Protein AF-A0A0K8UTU0-F1 (afdb_monomer)

Sequence (119 aa):
LLGDAYFIHPTYRLLKYNVNSSRSDLRGILRFDYRGPYSYSPYYTNSSKDFGTAHVDDSLFLFNGPVGLSNGYAKQSPEAALVKRYVRLYQSFAENGYSDEFAGIEECNDLNFPNCEYL

Foldseek 3Di:
DVCCVPPVVVVLVVLVVCQVDPDDLPAAAADDFDDDPFACVCVVPVDPDDPGHDPPNVVVLADVDPPPGDPDDDCPDPSVVSSVVVNQQVVCCVVPVGHCVCPPQDRRYPVCPPVGDHD

Secondary structure (DSSP, 8-state):
-HHIIIIIHHHHHHHHHHHTSS--------------S--SHHHHHS-----SS-TTGGGGGTSPPPTTT-----TTSHHHHHHHHHHHHHHHHHHHS--GGGTTPPPP-TTTTTS----

Organism: Bactrocera latifrons (NCBI:txid174628)

Mean predicted aligned error: 4.42 Å

pLDDT: mean 89.68, std 6.29, range [56.5, 96.5]

Solvent-accessible surface area (backbone atoms only — not comparable to full-atom values): 7466 Å² total; per-residue (Å²): 105,69,64,39,70,74,48,51,52,55,51,53,50,50,50,55,52,45,51,76,41,95,67,83,79,85,82,80,53,74,60,86,76,72,71,62,100,51,60,51,53,40,78,76,64,77,40,90,72,87,79,67,61,43,83,70,36,67,50,54,45,72,41,88,45,59,88,92,59,40,88,79,63,57,86,87,37,73,61,35,52,47,26,56,52,52,44,46,36,54,52,35,26,72,76,68,75,47,35,78,80,55,62,89,56,60,80,65,34,84,88,43,56,91,74,46,59,65,76

Radius of gyration: 16.41 Å; Cα contacts (8 Å, |Δi|>4): 105; chains: 1; bounding box: 37×33×42 Å

InterPro domains:
  IPR029058 Alpha/Beta hydrolase fold [G3DSA:3.40.50.1820] (1-115)
  IPR029058 Alpha/Beta hydrolase fold [SSF53474] (2-97)

Structure (mmCIF, N/CA/C/O backbone):
data_AF-A0A0K8UTU0-F1
#
_entry.id   AF-A0A0K8UTU0-F1
#
loop_
_atom_site.group_PDB
_atom_site.id
_atom_site.type_symbol
_atom_site.label_atom_id
_atom_site.label_alt_id
_atom_site.label_comp_id
_atom_site.label_asym_id
_atom_site.label_entity_id
_atom_site.label_seq_id
_atom_site.pdbx_PDB_ins_code
_atom_site.Cartn_x
_atom_site.Cartn_y
_atom_site.Cartn_z
_atom_site.occupancy
_atom_site.B_iso_or_equiv
_atom_site.auth_seq_id
_atom_site.auth_comp_id
_atom_site.auth_asym_id
_atom_site.auth_atom_id
_atom_site.pdbx_PDB_model_num
ATOM 1 N N . LEU A 1 1 ? 4.209 16.355 6.985 1.00 89.25 1 LEU A N 1
ATOM 2 C CA . LEU A 1 1 ? 5.574 16.553 7.534 1.00 89.25 1 LEU A CA 1
ATOM 3 C C . LEU A 1 1 ? 6.280 15.237 7.867 1.00 89.25 1 LEU A C 1
ATOM 5 O O . LEU A 1 1 ? 7.191 14.892 7.136 1.00 89.25 1 LEU A O 1
ATOM 9 N N . LEU A 1 2 ? 5.907 14.494 8.926 1.00 92.75 2 LEU A N 1
ATOM 10 C CA . LEU A 1 2 ? 6.622 13.249 9.284 1.00 92.75 2 LEU A CA 1
ATOM 11 C C . LEU A 1 2 ? 6.485 12.164 8.202 1.00 92.75 2 LEU A C 1
ATOM 13 O O . LEU A 1 2 ? 7.488 11.593 7.789 1.00 92.75 2 LEU A O 1
ATOM 17 N N . GLY A 1 3 ? 5.269 11.943 7.687 1.00 92.06 3 GLY A N 1
ATOM 18 C CA . GLY A 1 3 ? 5.040 11.031 6.558 1.00 92.06 3 GLY A CA 1
ATOM 19 C C . GLY A 1 3 ? 5.878 11.393 5.325 1.00 92.06 3 GLY A C 1
ATOM 20 O O . GLY A 1 3 ? 6.502 10.528 4.713 1.00 92.06 3 GLY A O 1
ATOM 21 N N . ASP A 1 4 ? 5.976 12.692 5.027 1.00 94.62 4 ASP A N 1
ATOM 22 C CA . ASP A 1 4 ? 6.786 13.187 3.914 1.00 94.62 4 ASP A CA 1
ATOM 23 C C . ASP A 1 4 ? 8.274 12.922 4.129 1.00 94.62 4 ASP A C 1
ATOM 25 O O . ASP A 1 4 ? 8.941 12.390 3.246 1.00 94.62 4 ASP A O 1
ATOM 29 N N . ALA A 1 5 ? 8.789 13.272 5.308 1.00 96.50 5 ALA A N 1
ATOM 30 C CA . ALA A 1 5 ? 10.208 13.182 5.621 1.00 96.50 5 ALA A CA 1
ATOM 31 C C . ALA A 1 5 ? 10.716 11.733 5.642 1.00 96.50 5 ALA A C 1
ATOM 33 O O . ALA A 1 5 ? 11.812 11.468 5.146 1.00 96.50 5 ALA A O 1
ATOM 34 N N . TYR A 1 6 ? 9.928 10.808 6.197 1.00 94.69 6 TYR A N 1
ATOM 35 C CA . TYR A 1 6 ? 10.365 9.429 6.423 1.00 94.69 6 TYR A CA 1
ATOM 36 C C . TYR A 1 6 ? 9.958 8.445 5.323 1.00 94.69 6 TYR A C 1
ATOM 38 O O . TYR A 1 6 ? 10.640 7.437 5.163 1.00 94.69 6 TYR A O 1
ATOM 46 N N . PHE A 1 7 ? 8.904 8.725 4.547 1.00 93.19 7 PHE A N 1
ATOM 47 C CA . PHE A 1 7 ? 8.373 7.760 3.576 1.00 93.19 7 PHE A CA 1
ATOM 48 C C . PHE A 1 7 ? 8.206 8.353 2.174 1.00 93.19 7 PHE A C 1
ATOM 50 O O . PHE A 1 7 ? 8.805 7.851 1.226 1.00 93.19 7 PHE A O 1
ATOM 57 N N . ILE A 1 8 ? 7.454 9.448 2.017 1.00 92.31 8 ILE A N 1
ATOM 58 C CA . ILE A 1 8 ? 7.070 9.932 0.675 1.00 92.31 8 ILE A CA 1
ATOM 59 C C . ILE A 1 8 ? 8.263 10.549 -0.065 1.00 92.31 8 ILE A C 1
ATOM 61 O O . ILE A 1 8 ? 8.524 10.202 -1.216 1.00 92.31 8 ILE A O 1
ATOM 65 N N . HIS A 1 9 ? 9.028 11.437 0.576 1.00 94.25 9 HIS A N 1
ATOM 66 C CA . HIS A 1 9 ? 10.172 12.083 -0.069 1.00 94.25 9 HIS A CA 1
ATOM 67 C C . HIS A 1 9 ? 11.308 11.097 -0.410 1.00 94.25 9 HIS A C 1
ATOM 69 O O . HIS A 1 9 ? 11.845 11.179 -1.519 1.00 94.25 9 HIS A O 1
ATOM 75 N N . PRO A 1 10 ? 11.683 10.138 0.463 1.00 94.88 10 PRO A N 1
ATOM 76 C CA . PRO A 1 10 ? 12.596 9.061 0.081 1.00 94.88 10 PRO A CA 1
ATOM 77 C C . PRO A 1 10 ? 12.113 8.247 -1.128 1.00 94.88 10 PRO A C 1
ATOM 79 O O . PRO A 1 10 ? 12.906 8.032 -2.044 1.00 94.88 10 PRO A O 1
ATOM 82 N N . THR A 1 11 ? 10.830 7.874 -1.189 1.00 92.12 11 THR A N 1
ATOM 83 C CA . THR A 1 11 ? 10.248 7.149 -2.336 1.00 92.12 11 THR A CA 1
ATOM 84 C C . THR A 1 11 ? 10.284 7.978 -3.620 1.00 92.12 11 THR A C 1
ATOM 86 O O . THR A 1 11 ? 10.688 7.478 -4.667 1.00 92.12 11 THR A O 1
ATOM 89 N N . TYR A 1 12 ? 9.969 9.275 -3.545 1.00 91.94 12 TYR A N 1
ATOM 90 C CA . TYR A 1 12 ? 10.131 10.198 -4.673 1.00 91.94 12 TYR A CA 1
ATOM 91 C C . TYR A 1 12 ? 11.580 10.233 -5.180 1.00 91.94 12 TYR A C 1
ATOM 93 O O . TYR A 1 12 ? 11.827 10.187 -6.386 1.00 91.94 12 TYR A O 1
ATOM 101 N N . ARG A 1 13 ? 12.563 10.299 -4.268 1.00 93.38 13 ARG A N 1
ATOM 102 C CA . ARG A 1 13 ? 13.981 10.271 -4.651 1.00 93.38 13 ARG A CA 1
ATOM 103 C C . ARG A 1 13 ? 14.359 8.940 -5.293 1.00 93.38 13 ARG A C 1
ATOM 105 O O . ARG A 1 13 ? 15.050 8.968 -6.305 1.00 93.38 13 ARG A O 1
ATOM 112 N N . LEU A 1 14 ? 13.889 7.811 -4.757 1.00 91.25 14 LEU A N 1
ATOM 113 C CA . LEU A 1 14 ? 14.096 6.484 -5.345 1.00 91.25 14 LEU A CA 1
ATOM 114 C C . LEU A 1 14 ? 13.587 6.432 -6.790 1.00 91.25 14 LEU A C 1
ATOM 116 O O . LEU A 1 14 ? 14.344 6.048 -7.678 1.00 91.25 14 LEU A O 1
ATOM 120 N N . LEU A 1 15 ? 12.352 6.880 -7.031 1.00 89.88 15 LEU A N 1
ATOM 121 C CA . LEU A 1 15 ? 11.777 6.954 -8.375 1.00 89.88 15 LEU A CA 1
ATOM 122 C C . LEU A 1 15 ? 12.616 7.830 -9.301 1.00 89.88 15 LEU A C 1
ATOM 124 O O . LEU A 1 15 ? 12.988 7.395 -10.386 1.00 89.88 15 LEU A O 1
ATOM 128 N N . LYS A 1 16 ? 12.996 9.030 -8.844 1.00 91.19 16 LYS A N 1
A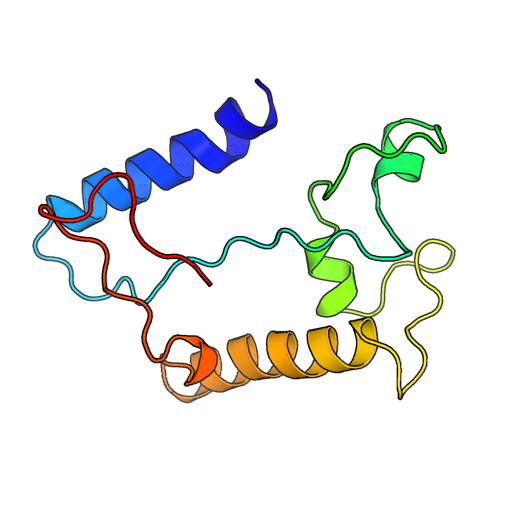TOM 129 C CA . LYS A 1 16 ? 13.856 9.932 -9.616 1.00 91.19 16 LYS A CA 1
ATOM 130 C C . LYS A 1 16 ? 15.185 9.271 -9.988 1.00 91.19 16 LYS A C 1
ATOM 132 O O . LYS A 1 16 ? 15.651 9.438 -11.111 1.00 91.19 16 LYS A O 1
ATOM 137 N N . TYR A 1 17 ? 15.816 8.547 -9.065 1.00 91.38 17 TYR A N 1
ATOM 138 C CA . TYR A 1 17 ? 17.058 7.832 -9.355 1.00 91.38 17 TYR A CA 1
ATOM 139 C C . TYR A 1 17 ? 16.844 6.685 -10.339 1.00 91.38 17 TYR A C 1
ATOM 141 O O . TYR A 1 17 ? 17.678 6.513 -11.220 1.00 91.38 17 TYR A O 1
ATOM 149 N N . ASN A 1 18 ? 15.744 5.938 -10.217 1.00 89.56 18 ASN A N 1
ATOM 150 C CA . ASN A 1 18 ? 15.439 4.838 -11.126 1.00 89.56 18 ASN A CA 1
ATOM 151 C C . ASN A 1 18 ? 15.219 5.338 -12.559 1.00 89.56 18 ASN A C 1
ATOM 153 O O . ASN A 1 18 ? 15.864 4.832 -13.471 1.00 89.56 18 ASN A O 1
ATOM 157 N N . VAL A 1 19 ? 14.394 6.378 -12.728 1.00 88.94 19 VAL A N 1
ATOM 158 C CA . VAL A 1 19 ? 14.103 7.013 -14.025 1.00 88.94 19 VAL A CA 1
ATOM 159 C C . VAL A 1 19 ? 15.380 7.524 -14.706 1.00 88.94 19 VAL A C 1
ATOM 161 O O . VAL A 1 19 ? 15.574 7.314 -15.895 1.00 88.94 19 VAL A O 1
ATOM 164 N N . ASN A 1 20 ? 16.301 8.123 -13.943 1.00 90.19 20 ASN A N 1
ATOM 165 C CA . ASN A 1 20 ? 17.577 8.626 -14.469 1.00 90.19 20 ASN A CA 1
ATOM 166 C C . ASN A 1 20 ? 18.666 7.546 -14.622 1.00 90.19 20 ASN A C 1
ATOM 168 O O . ASN A 1 20 ? 19.825 7.872 -14.890 1.00 90.19 20 ASN A O 1
ATOM 172 N N . SER A 1 21 ? 18.342 6.274 -14.391 1.00 89.69 21 SER A N 1
ATOM 173 C CA . SER A 1 21 ? 19.296 5.169 -14.476 1.00 89.69 21 SER A CA 1
ATOM 174 C C . SER A 1 21 ? 19.022 4.285 -15.689 1.00 89.69 21 SER A C 1
ATOM 176 O O . SER A 1 21 ? 17.940 4.294 -16.257 1.00 89.69 21 SER A O 1
ATOM 178 N N . SER A 1 22 ? 19.995 3.453 -16.056 1.00 87.81 22 SER A N 1
ATOM 179 C CA . SER A 1 22 ? 19.802 2.383 -17.041 1.00 87.81 22 SER A CA 1
ATOM 180 C C . SER A 1 22 ? 19.193 1.107 -16.438 1.00 87.81 22 SER A C 1
ATOM 182 O O . SER A 1 22 ? 19.223 0.055 -17.079 1.00 87.81 22 SER A O 1
ATOM 184 N N . ARG A 1 23 ? 18.696 1.156 -15.192 1.00 84.75 23 ARG A N 1
ATOM 185 C CA . ARG A 1 23 ? 18.100 -0.003 -14.521 1.00 84.75 23 ARG A CA 1
ATOM 186 C C . ARG A 1 23 ? 16.677 -0.241 -15.011 1.00 84.75 23 ARG A C 1
ATOM 188 O O . ARG A 1 23 ? 15.908 0.691 -15.200 1.00 84.75 23 ARG A O 1
ATOM 195 N N . SER A 1 24 ? 16.327 -1.515 -15.138 1.00 81.00 24 SER A N 1
ATOM 196 C CA . SER A 1 24 ? 15.004 -1.989 -15.566 1.00 81.00 24 SER A CA 1
ATOM 197 C C . SER A 1 24 ? 14.421 -3.030 -14.605 1.00 81.00 24 SER A C 1
ATOM 199 O O . SER A 1 24 ? 13.580 -3.846 -14.981 1.00 81.00 24 SER A O 1
ATOM 201 N N . ASP A 1 25 ? 14.917 -3.059 -13.366 1.00 84.06 25 ASP A N 1
ATOM 202 C CA . ASP A 1 25 ? 14.557 -4.063 -12.367 1.00 84.06 25 ASP A CA 1
ATOM 203 C C . ASP A 1 25 ? 13.534 -3.574 -11.333 1.00 84.06 25 ASP A C 1
ATOM 205 O O . ASP A 1 25 ? 12.945 -4.401 -10.637 1.00 84.06 25 ASP A O 1
ATOM 209 N N . LEU A 1 26 ? 13.265 -2.265 -11.251 1.00 83.75 26 LEU A N 1
ATOM 210 C CA . LEU A 1 26 ? 12.113 -1.751 -10.511 1.00 83.75 26 LEU A CA 1
ATOM 211 C C . LEU A 1 26 ? 10.828 -2.161 -11.240 1.00 83.75 26 LEU A C 1
ATOM 213 O O . LEU A 1 26 ? 10.595 -1.739 -12.366 1.00 83.75 26 LEU A O 1
ATOM 217 N N . ARG A 1 27 ? 9.996 -2.978 -10.589 1.00 78.81 27 ARG A N 1
ATOM 218 C CA . ARG A 1 27 ? 8.776 -3.543 -11.194 1.00 78.81 27 ARG A CA 1
ATOM 219 C C . ARG A 1 27 ? 7.483 -2.830 -10.816 1.00 78.81 27 ARG A C 1
ATOM 221 O O . ARG A 1 27 ? 6.472 -3.046 -11.467 1.00 78.81 27 ARG A O 1
ATOM 228 N N . GLY A 1 28 ? 7.499 -2.015 -9.767 1.00 78.00 28 GLY A N 1
ATOM 229 C CA . GLY A 1 28 ? 6.310 -1.302 -9.321 1.00 78.00 28 GLY A CA 1
ATOM 230 C C . GLY A 1 28 ? 6.468 -0.681 -7.94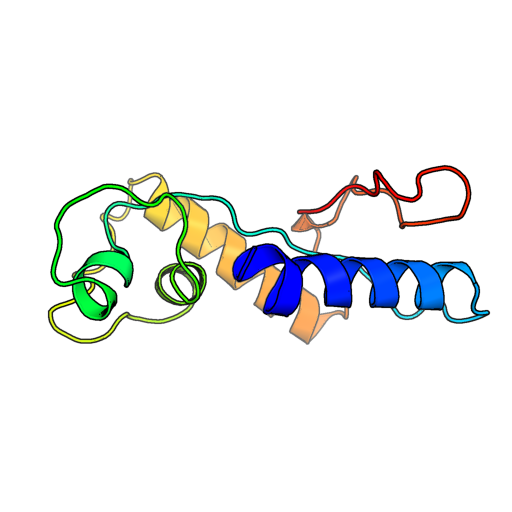2 1.00 78.00 28 GLY A C 1
ATOM 231 O O . GLY A 1 28 ? 7.414 -0.977 -7.207 1.00 78.00 28 GLY A O 1
ATOM 232 N N . ILE A 1 29 ? 5.516 0.186 -7.605 1.00 84.75 29 ILE A N 1
ATOM 233 C CA . ILE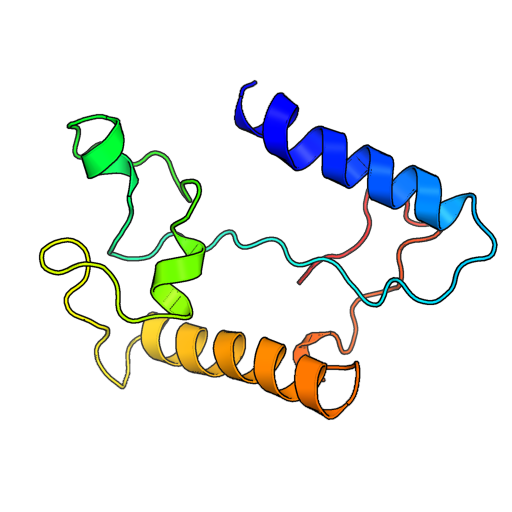 A 1 29 ? 5.349 0.776 -6.279 1.00 84.75 29 ILE A CA 1
ATOM 234 C C . ILE A 1 29 ? 3.910 0.554 -5.838 1.00 84.75 29 ILE A C 1
ATOM 236 O O . ILE A 1 29 ? 2.979 0.674 -6.632 1.00 84.75 29 ILE A O 1
ATOM 240 N N . LEU A 1 30 ? 3.753 0.246 -4.557 1.00 87.56 30 LEU A N 1
ATOM 241 C CA . LEU A 1 30 ? 2.465 0.099 -3.906 1.00 87.56 30 LEU A CA 1
ATOM 242 C C . LEU A 1 30 ? 2.254 1.258 -2.931 1.00 87.56 30 LEU A C 1
ATOM 244 O O . LEU A 1 30 ? 3.131 1.556 -2.115 1.00 87.56 30 LEU A O 1
ATOM 248 N N . ARG A 1 31 ? 1.088 1.898 -3.001 1.00 89.81 31 ARG A N 1
ATOM 249 C CA . ARG A 1 31 ? 0.612 2.865 -2.016 1.00 89.81 31 ARG A CA 1
ATOM 250 C C . ARG A 1 31 ? -0.583 2.266 -1.294 1.00 89.81 31 ARG A C 1
ATOM 252 O O . ARG A 1 31 ? -1.725 2.365 -1.731 1.00 89.81 31 ARG A O 1
ATOM 259 N N . PHE A 1 32 ? -0.324 1.728 -0.111 1.00 91.88 32 PHE A N 1
ATOM 260 C CA . PHE A 1 32 ? -1.400 1.285 0.756 1.00 91.88 32 PHE A CA 1
ATOM 261 C C . PHE A 1 32 ? -2.126 2.495 1.366 1.00 91.88 32 PHE A C 1
ATOM 263 O O . PHE A 1 32 ? -1.562 3.209 2.194 1.00 91.88 32 PHE A O 1
ATOM 270 N N . ASP A 1 33 ? -3.372 2.731 0.952 1.00 92.38 33 ASP A N 1
ATOM 271 C CA . ASP A 1 33 ? -4.208 3.835 1.446 1.00 92.38 33 ASP A CA 1
ATOM 272 C C . ASP A 1 33 ? -5.645 3.382 1.733 1.00 92.38 33 ASP A C 1
ATOM 274 O O . ASP A 1 33 ? -6.631 4.004 1.338 1.00 92.38 33 ASP A O 1
ATOM 278 N N . TYR A 1 34 ? -5.766 2.229 2.389 1.00 93.75 34 TYR A N 1
ATOM 279 C CA . TYR A 1 34 ? -7.050 1.703 2.821 1.00 93.75 34 TYR A CA 1
ATOM 280 C C . TYR A 1 34 ? -7.194 1.812 4.339 1.00 93.75 34 TYR A C 1
ATOM 282 O O . TYR A 1 34 ? -6.539 1.099 5.103 1.00 93.75 34 TYR A O 1
ATOM 290 N N . ARG A 1 35 ? -8.113 2.674 4.783 1.00 93.12 35 ARG A N 1
ATOM 291 C CA . ARG A 1 35 ? -8.474 2.788 6.196 1.00 93.12 35 ARG A CA 1
ATOM 292 C C . ARG A 1 35 ? -9.443 1.673 6.590 1.00 93.12 35 ARG A C 1
ATOM 294 O O . ARG A 1 35 ? -10.648 1.785 6.390 1.00 93.12 35 ARG A O 1
ATOM 301 N N . GLY A 1 36 ? -8.905 0.604 7.173 1.00 90.62 36 GLY A N 1
ATOM 302 C CA . GLY A 1 36 ? -9.697 -0.500 7.718 1.00 90.62 36 GLY A CA 1
ATOM 303 C C . GLY A 1 36 ? -10.298 -0.231 9.105 1.00 90.62 36 GLY A C 1
ATOM 304 O O . GLY A 1 36 ? -10.044 0.816 9.707 1.00 90.62 36 GLY A O 1
ATOM 305 N N . PRO A 1 37 ? -11.036 -1.211 9.663 1.00 92.50 37 PRO A N 1
ATOM 306 C CA . PRO A 1 37 ? -11.629 -1.129 11.002 1.00 92.50 37 PRO A CA 1
ATOM 307 C C . PRO A 1 37 ? -10.589 -1.186 12.133 1.00 92.50 37 PRO A C 1
ATOM 309 O O . PRO A 1 37 ? -10.868 -0.753 13.249 1.00 92.50 37 PRO A O 1
ATOM 312 N N . TYR A 1 38 ? -9.389 -1.697 11.849 1.00 93.56 38 TYR A N 1
ATOM 313 C CA . TYR A 1 38 ? -8.260 -1.759 12.778 1.00 93.56 38 TYR A CA 1
ATOM 314 C C . TYR A 1 38 ? -7.148 -0.817 12.315 1.00 93.56 38 TYR A C 1
ATOM 316 O O . TYR A 1 38 ? -6.972 -0.611 11.116 1.00 93.56 38 TYR A O 1
ATOM 324 N N . SER A 1 39 ? -6.424 -0.227 13.266 1.00 94.38 39 SER A N 1
ATOM 325 C CA . SER A 1 39 ? -5.253 0.618 13.009 1.00 94.38 39 SER A CA 1
ATOM 326 C C . SER A 1 39 ? -4.371 0.679 14.246 1.00 94.38 39 SER A C 1
ATOM 328 O O . SER A 1 39 ? -4.869 0.575 15.366 1.00 94.38 39 SER A O 1
ATOM 330 N N . TYR A 1 40 ? -3.077 0.897 14.045 1.00 94.12 40 TYR A N 1
ATOM 331 C CA . TYR A 1 40 ? -2.101 1.178 15.090 1.00 94.12 40 TYR A CA 1
ATOM 332 C C . TYR A 1 40 ? -2.208 2.599 15.654 1.00 94.12 40 TYR A C 1
ATOM 334 O O . TYR A 1 40 ? -1.653 2.870 16.721 1.00 94.12 40 TYR A O 1
ATOM 342 N N . SER A 1 41 ? -2.932 3.512 14.996 1.00 94.00 41 SER A N 1
ATOM 343 C CA . SER A 1 41 ? -3.061 4.896 15.472 1.00 94.00 41 SER A CA 1
ATOM 344 C C . SER A 1 41 ? -3.501 5.017 16.943 1.00 94.00 41 SER A C 1
ATOM 346 O O . SER A 1 41 ? -2.819 5.741 17.671 1.00 94.00 41 SER A O 1
ATOM 348 N N . PRO A 1 42 ? -4.498 4.267 17.468 1.00 92.50 42 PRO A N 1
ATOM 349 C CA . PRO A 1 42 ? -4.873 4.368 18.877 1.00 92.50 42 PRO A CA 1
ATOM 350 C C . PRO A 1 42 ? -3.769 3.915 19.830 1.00 92.50 42 PRO A C 1
ATOM 352 O O . PRO A 1 42 ? -3.636 4.482 20.913 1.00 92.50 42 PRO A O 1
ATOM 355 N N . TYR A 1 43 ? -2.949 2.943 19.420 1.00 90.88 43 TYR A N 1
ATOM 356 C CA . TYR A 1 43 ? -1.803 2.478 20.199 1.00 90.88 43 TYR A CA 1
ATOM 357 C C . TYR A 1 43 ? -0.708 3.553 20.287 1.00 90.88 43 TYR A C 1
ATOM 359 O O . TYR A 1 43 ? -0.129 3.757 21.351 1.00 90.88 43 TYR A O 1
ATOM 367 N N . TYR A 1 44 ? -0.455 4.286 19.199 1.00 91.56 44 TYR A N 1
ATOM 368 C CA . TYR A 1 44 ? 0.566 5.340 19.175 1.00 91.56 44 TYR A CA 1
ATOM 369 C C . TYR A 1 44 ? 0.123 6.646 19.831 1.00 91.56 44 TYR A C 1
ATOM 371 O O . TYR A 1 44 ? 0.950 7.355 20.402 1.00 91.56 44 TYR A O 1
ATOM 379 N N . THR A 1 45 ? -1.161 6.994 19.732 1.00 94.50 45 THR A N 1
ATOM 380 C CA . THR A 1 45 ? -1.648 8.316 20.147 1.00 94.50 45 THR A CA 1
ATOM 381 C C . THR A 1 45 ? -2.494 8.292 21.413 1.00 94.50 45 THR A C 1
ATOM 383 O O . THR A 1 45 ? -2.864 9.360 21.894 1.00 94.50 45 THR A O 1
ATOM 386 N N . ASN A 1 46 ? -2.862 7.109 21.919 1.00 94.31 46 ASN A N 1
ATOM 387 C CA . ASN A 1 46 ? -3.843 6.942 22.996 1.00 94.31 46 ASN A CA 1
ATOM 388 C C . ASN A 1 46 ? -5.153 7.714 22.712 1.00 94.31 46 ASN A C 1
ATOM 390 O O . ASN A 1 46 ? -5.681 8.433 23.559 1.00 94.31 46 ASN A O 1
ATOM 394 N N . SER A 1 47 ? -5.638 7.634 21.467 1.00 94.31 47 SER A N 1
ATOM 395 C CA . SER A 1 47 ? -6.802 8.385 20.979 1.00 94.31 47 SER A CA 1
ATOM 396 C C . SER A 1 47 ? -7.618 7.549 19.999 1.00 94.31 47 SER A C 1
ATOM 398 O O . SER A 1 47 ? -7.057 6.800 19.209 1.00 94.31 47 SER A O 1
ATOM 400 N N . SER A 1 48 ? -8.940 7.714 20.016 1.00 91.12 48 SER A N 1
ATOM 401 C CA . SER A 1 48 ? -9.861 7.117 19.039 1.0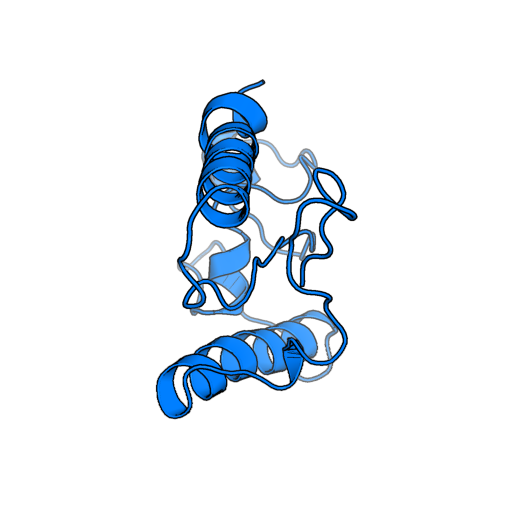0 91.12 48 SER A CA 1
ATOM 402 C C . SER A 1 48 ? -10.087 7.991 17.802 1.00 91.12 48 SER A C 1
A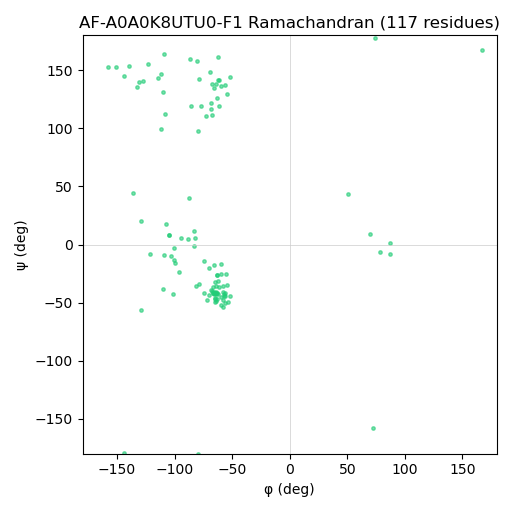TOM 404 O O . SER A 1 48 ? -10.933 7.669 16.968 1.00 91.12 48 SER A O 1
ATOM 406 N N . LYS A 1 49 ? -9.372 9.117 17.683 1.00 94.75 49 LYS A N 1
ATOM 407 C CA . LYS A 1 49 ? -9.462 9.987 16.512 1.00 94.75 49 LYS A CA 1
ATOM 408 C C . LYS A 1 49 ? -9.032 9.224 15.259 1.00 94.75 49 LYS A C 1
ATOM 410 O O . LYS A 1 49 ? -8.062 8.472 15.283 1.00 94.75 49 LYS A O 1
ATOM 415 N N . ASP A 1 50 ? -9.724 9.473 14.154 1.00 92.69 50 ASP A N 1
ATOM 416 C CA . ASP A 1 50 ? -9.287 8.976 12.859 1.00 92.69 50 ASP A CA 1
ATOM 417 C C . ASP A 1 50 ? -8.131 9.830 12.316 1.00 92.69 50 ASP A C 1
ATOM 419 O O . ASP A 1 50 ? -8.264 11.043 12.123 1.00 92.69 50 ASP A O 1
ATOM 423 N N . PHE A 1 51 ? -6.983 9.189 12.107 1.00 92.94 51 PHE A N 1
ATOM 424 C CA . PHE A 1 51 ? -5.786 9.781 11.510 1.00 92.94 51 PHE A CA 1
ATOM 425 C C . PHE A 1 51 ? -5.579 9.324 10.057 1.00 92.94 51 PHE A C 1
ATOM 427 O O . PHE A 1 51 ? -4.540 9.629 9.472 1.00 92.94 51 PHE A O 1
ATOM 434 N N . GLY A 1 52 ? -6.552 8.613 9.476 1.00 93.81 52 GLY A N 1
ATOM 435 C CA . GLY A 1 52 ? -6.394 7.920 8.204 1.00 93.81 52 GLY A CA 1
ATOM 436 C C . GLY A 1 52 ? -5.507 6.685 8.344 1.00 93.81 52 GLY A C 1
ATOM 437 O O . GLY A 1 52 ? -5.374 6.118 9.431 1.00 93.81 52 GLY A O 1
ATOM 438 N N . THR A 1 53 ? -4.927 6.251 7.228 1.00 94.50 53 THR A N 1
ATOM 439 C CA . THR A 1 53 ? -4.021 5.100 7.169 1.00 94.50 53 THR A CA 1
ATOM 440 C C . THR A 1 53 ? -2.720 5.426 7.908 1.00 94.50 53 THR A C 1
ATOM 442 O O . THR A 1 53 ? -1.942 6.277 7.469 1.00 94.50 53 THR A O 1
ATOM 445 N N . ALA A 1 54 ? -2.483 4.781 9.049 1.00 93.69 54 ALA A N 1
ATOM 446 C CA . ALA A 1 54 ? -1.266 4.974 9.826 1.00 93.69 54 ALA A CA 1
ATOM 447 C C . ALA A 1 54 ? -0.147 4.042 9.344 1.00 93.69 54 ALA A C 1
ATOM 449 O O . ALA A 1 54 ? -0.379 3.013 8.708 1.00 93.69 54 ALA A O 1
ATOM 450 N N . HIS A 1 55 ? 1.098 4.393 9.672 1.00 93.06 55 HIS A N 1
ATOM 451 C CA . HIS A 1 55 ? 2.228 3.503 9.422 1.00 93.06 55 HIS A CA 1
ATOM 452 C C . HIS A 1 55 ? 1.996 2.148 10.111 1.00 93.06 55 HIS A C 1
ATOM 454 O O . HIS A 1 55 ? 1.575 2.124 11.268 1.00 93.06 55 HIS A O 1
ATOM 460 N N . VAL A 1 56 ? 2.314 1.054 9.406 1.00 93.12 56 VAL A N 1
ATOM 461 C CA . VAL A 1 56 ? 2.147 -0.352 9.828 1.00 93.12 56 VAL A CA 1
ATOM 462 C C . VAL A 1 56 ? 0.710 -0.890 9.713 1.00 93.12 56 VAL A C 1
ATOM 464 O O . VAL A 1 56 ? 0.504 -2.096 9.849 1.00 93.12 56 VAL A O 1
ATOM 467 N N . ASP A 1 57 ? -0.293 -0.066 9.387 1.00 95.38 57 ASP A N 1
ATOM 468 C CA . ASP A 1 57 ? -1.674 -0.551 9.203 1.00 95.38 57 ASP A CA 1
ATOM 469 C C . ASP A 1 57 ? -1.805 -1.555 8.046 1.00 95.38 57 ASP A C 1
ATOM 471 O O . ASP A 1 57 ? -2.606 -2.484 8.123 1.00 95.38 57 ASP A O 1
ATOM 475 N N . ASP A 1 58 ? -0.983 -1.417 7.007 1.00 95.19 58 ASP A N 1
ATOM 476 C CA . ASP A 1 58 ? -0.890 -2.342 5.875 1.00 95.19 58 ASP A CA 1
ATOM 477 C C . ASP A 1 58 ? -0.536 -3.773 6.311 1.00 95.19 58 ASP A C 1
ATOM 479 O O . ASP A 1 58 ? -1.072 -4.749 5.778 1.00 95.19 58 ASP A O 1
ATOM 483 N N . SER A 1 59 ? 0.303 -3.917 7.340 1.00 94.50 59 SER A N 1
ATOM 484 C CA . SER A 1 59 ? 0.699 -5.223 7.877 1.00 94.50 59 SER A CA 1
ATOM 485 C C . SER A 1 59 ? -0.472 -6.021 8.461 1.00 94.50 59 SER A C 1
ATOM 487 O O . SER A 1 59 ? -0.438 -7.253 8.428 1.00 94.50 59 SER A O 1
ATOM 489 N N . LEU A 1 60 ? -1.539 -5.349 8.915 1.00 95.06 60 LEU A N 1
ATOM 490 C CA . LEU A 1 60 ? -2.753 -5.995 9.430 1.00 95.06 60 LEU A CA 1
ATOM 491 C C . LEU A 1 60 ? -3.503 -6.777 8.342 1.00 95.06 60 LEU A C 1
ATOM 493 O O . LEU A 1 60 ? -4.322 -7.637 8.661 1.00 95.06 60 LEU A O 1
ATOM 497 N N . PHE A 1 61 ? -3.206 -6.499 7.068 1.00 94.94 61 PHE A N 1
ATOM 498 C CA . PHE A 1 61 ? -3.786 -7.174 5.910 1.00 94.94 61 PHE A CA 1
ATOM 499 C C . PHE A 1 61 ? -2.869 -8.247 5.302 1.00 94.94 61 PHE A C 1
ATOM 501 O O . PHE A 1 61 ? -3.273 -8.927 4.359 1.00 94.94 61 PHE A O 1
ATOM 508 N N . LEU A 1 62 ? -1.654 -8.418 5.833 1.00 93.94 62 LEU A N 1
ATOM 509 C CA . LEU A 1 62 ? -0.712 -9.475 5.436 1.00 93.94 62 LEU A CA 1
ATOM 510 C C . LEU A 1 62 ? -0.538 -10.532 6.518 1.00 93.94 62 LEU A C 1
ATOM 512 O O . LEU A 1 62 ? -0.419 -11.719 6.221 1.00 93.94 62 LEU A O 1
ATOM 516 N N . PHE A 1 63 ? -0.524 -10.099 7.774 1.00 91.56 63 PHE A N 1
ATOM 517 C CA . PHE A 1 63 ? -0.285 -10.948 8.925 1.00 91.56 63 PHE A CA 1
ATOM 518 C C . PHE A 1 63 ? -1.452 -10.851 9.895 1.00 91.56 63 PHE A C 1
ATOM 520 O O . PHE A 1 63 ? -2.154 -9.843 9.968 1.00 91.56 63 PHE A O 1
ATOM 527 N N . ASN A 1 64 ? -1.631 -11.897 10.699 1.00 86.44 64 ASN A N 1
ATOM 528 C CA . ASN A 1 64 ? -2.514 -11.790 11.849 1.00 86.44 64 ASN A CA 1
ATOM 529 C C . ASN A 1 64 ? -1.962 -10.704 12.777 1.00 86.44 64 ASN A C 1
ATOM 531 O O . ASN A 1 64 ? -0.827 -10.804 13.248 1.00 86.44 64 ASN A O 1
ATOM 535 N N . GLY A 1 65 ? -2.762 -9.663 13.008 1.00 81.31 65 GLY A N 1
ATOM 536 C CA . GLY A 1 65 ? -2.371 -8.562 13.876 1.00 81.31 65 GLY A CA 1
ATOM 537 C C . GLY A 1 65 ? -2.135 -9.017 15.325 1.00 81.31 65 GLY A C 1
ATOM 538 O O . GLY A 1 65 ? -2.609 -10.083 15.732 1.00 81.31 65 GLY A O 1
ATOM 539 N N . PRO A 1 66 ? -1.422 -8.209 16.129 1.00 84.94 66 PRO A N 1
ATOM 540 C CA . PRO A 1 66 ? -1.256 -8.454 17.555 1.00 84.94 66 PRO A CA 1
ATOM 541 C C . PRO A 1 66 ? -2.597 -8.682 18.261 1.00 84.94 66 PRO A C 1
ATOM 543 O O . PRO A 1 66 ? -3.600 -8.027 17.955 1.00 84.94 66 PRO A O 1
ATOM 546 N N . VAL A 1 67 ? -2.591 -9.571 19.256 1.00 82.25 67 VAL A N 1
ATOM 547 C CA . VAL A 1 67 ? -3.751 -9.805 20.125 1.00 82.25 67 VAL A CA 1
ATOM 548 C C . VAL A 1 67 ? -4.200 -8.479 20.743 1.00 82.25 67 VAL A C 1
ATOM 550 O O . VAL A 1 67 ? -3.390 -7.742 21.300 1.00 82.25 67 VAL A O 1
ATOM 553 N N . GLY A 1 68 ? -5.495 -8.181 20.638 1.00 82.19 68 GLY A N 1
ATOM 554 C CA . GLY A 1 68 ? -6.091 -6.943 21.147 1.00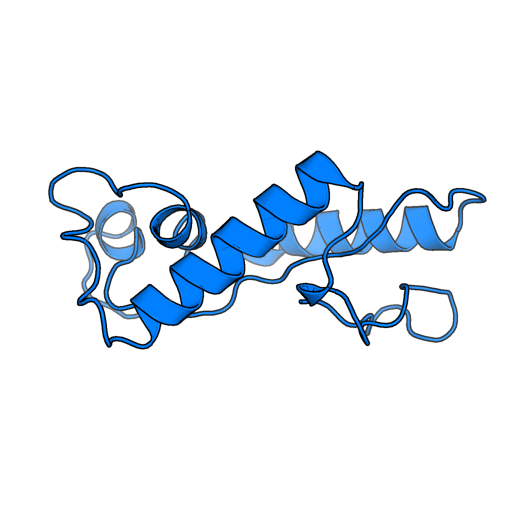 82.19 68 GLY A CA 1
ATOM 555 C C . GLY A 1 68 ? -6.048 -5.756 20.178 1.00 82.19 68 GLY A C 1
ATOM 556 O O . GLY A 1 68 ? -6.702 -4.755 20.454 1.00 82.19 68 GLY A O 1
ATOM 557 N N . LEU A 1 69 ? -5.347 -5.869 19.042 1.00 85.88 69 LEU A N 1
ATOM 558 C CA . LEU A 1 69 ? -5.335 -4.845 17.990 1.00 85.88 69 LEU A CA 1
ATOM 559 C C . LEU A 1 69 ? -6.234 -5.210 16.801 1.00 85.88 69 LEU A C 1
ATOM 561 O O . LEU A 1 69 ? -6.954 -4.360 16.285 1.00 85.88 69 LEU A O 1
ATOM 565 N N . SER A 1 70 ? -6.199 -6.475 16.378 1.00 86.56 70 SER A N 1
ATOM 566 C CA . SER A 1 70 ? -7.047 -7.017 15.313 1.00 86.56 70 SER A CA 1
ATOM 567 C C . SER A 1 70 ? -7.688 -8.318 15.777 1.00 86.56 70 SER A C 1
ATOM 569 O O . SER A 1 70 ? -7.041 -9.140 16.424 1.00 86.56 70 SER A O 1
ATOM 571 N N . ASN A 1 71 ? -8.959 -8.513 15.426 1.00 87.81 71 ASN A N 1
ATOM 572 C CA . ASN A 1 71 ? -9.699 -9.751 15.690 1.00 87.81 71 ASN A CA 1
ATOM 573 C C . ASN A 1 71 ? -9.936 -10.561 14.402 1.00 87.81 71 ASN A C 1
ATOM 575 O O . ASN A 1 71 ? -10.800 -11.437 14.363 1.00 87.81 71 ASN A O 1
ATOM 579 N N . GLY A 1 72 ? -9.175 -10.260 13.345 1.00 88.88 72 GLY A N 1
ATOM 580 C CA . GLY A 1 72 ? -9.399 -10.799 12.009 1.00 88.88 72 GLY A CA 1
ATOM 581 C C . GLY A 1 72 ? -10.613 -10.179 11.314 1.00 88.88 72 GLY A C 1
ATOM 582 O O . GLY A 1 72 ? -11.325 -9.343 11.868 1.00 88.88 72 GLY A O 1
ATOM 583 N N . TYR A 1 73 ? -10.841 -10.590 10.069 1.00 92.75 73 TYR A N 1
ATOM 584 C CA . TYR A 1 73 ? -11.881 -10.025 9.211 1.00 92.75 73 TYR A CA 1
ATOM 585 C C . TYR A 1 73 ? -12.956 -11.063 8.897 1.00 92.75 73 TYR A C 1
ATOM 587 O O . TYR A 1 73 ? -12.667 -12.249 8.706 1.00 92.75 73 TYR A O 1
ATOM 595 N N . ALA A 1 74 ? -14.215 -10.628 8.827 1.00 94.31 74 ALA A N 1
ATOM 596 C CA . ALA A 1 74 ? -15.300 -11.510 8.420 1.00 94.31 74 ALA A CA 1
ATOM 597 C C . ALA A 1 74 ? -15.084 -11.964 6.968 1.00 94.31 74 ALA A C 1
ATOM 599 O O . ALA A 1 74 ? -14.745 -11.164 6.106 1.00 94.31 74 ALA A O 1
ATOM 600 N N . LYS A 1 75 ? -15.324 -13.246 6.665 1.00 93.25 75 LYS A N 1
ATOM 601 C CA . LYS A 1 75 ? -14.969 -13.853 5.362 1.00 93.25 75 LYS A CA 1
ATOM 602 C C . LYS A 1 75 ? -15.547 -13.145 4.128 1.00 93.25 75 LYS A C 1
ATOM 604 O O . LYS A 1 75 ? -15.001 -13.300 3.043 1.00 93.25 75 LYS A O 1
ATOM 609 N N . GLN A 1 76 ? -16.666 -12.440 4.281 1.00 95.69 76 GLN A N 1
ATOM 610 C CA . GLN A 1 76 ? -17.363 -11.735 3.199 1.00 95.69 76 GLN A CA 1
ATOM 611 C C . GLN A 1 76 ? -17.158 -10.213 3.257 1.00 95.69 76 GLN A C 1
ATOM 613 O O . GLN A 1 76 ? -17.837 -9.481 2.543 1.00 95.69 76 GLN A O 1
ATOM 618 N N . SER A 1 77 ? -16.272 -9.723 4.126 1.00 95.88 77 SER A N 1
ATOM 619 C CA . SER A 1 77 ? -16.030 -8.293 4.269 1.00 95.88 77 SER A CA 1
ATOM 620 C C . SER A 1 77 ? -15.091 -7.763 3.175 1.00 95.88 77 SER A C 1
ATOM 622 O O . SER A 1 77 ? -14.308 -8.535 2.602 1.00 95.88 77 SER A O 1
ATOM 624 N N . PRO A 1 78 ? -15.126 -6.449 2.886 1.00 95.88 78 PRO A N 1
ATOM 625 C CA . PRO A 1 78 ? -14.163 -5.813 1.988 1.00 95.88 78 PRO A CA 1
ATOM 626 C C . PRO A 1 78 ? -12.709 -6.064 2.408 1.00 95.88 78 PRO A C 1
ATOM 628 O O . PRO A 1 78 ? -11.846 -6.273 1.560 1.00 95.88 78 PRO A O 1
ATOM 631 N N . GLU A 1 79 ? -12.442 -6.123 3.712 1.00 95.69 79 GLU A N 1
ATOM 632 C CA . GLU A 1 79 ? -11.113 -6.387 4.260 1.00 95.69 79 GLU A CA 1
ATOM 633 C C . GLU A 1 79 ? -10.640 -7.804 3.945 1.00 95.69 79 GLU A C 1
ATOM 635 O O . GLU A 1 79 ? -9.491 -7.983 3.561 1.00 95.69 79 GLU A O 1
ATOM 640 N N . ALA A 1 80 ? -11.508 -8.818 4.039 1.00 95.31 80 ALA A N 1
ATOM 641 C CA . ALA A 1 80 ? -11.135 -10.180 3.656 1.00 95.31 80 ALA A CA 1
ATOM 642 C C . ALA A 1 80 ? -10.817 -10.289 2.153 1.00 95.31 80 ALA A C 1
ATOM 644 O O . ALA A 1 80 ? -9.902 -11.021 1.764 1.00 95.31 80 ALA A O 1
ATOM 645 N N . ALA A 1 81 ? -11.528 -9.535 1.307 1.00 95.75 81 ALA A N 1
ATOM 646 C CA . ALA A 1 81 ? -11.205 -9.429 -0.115 1.00 95.75 81 ALA A CA 1
ATOM 647 C C . ALA A 1 81 ? -9.855 -8.725 -0.340 1.00 95.75 81 ALA A C 1
ATOM 649 O O . ALA A 1 81 ? -9.048 -9.198 -1.144 1.00 95.75 81 ALA A O 1
ATOM 650 N N . LEU A 1 82 ? -9.579 -7.653 0.411 1.00 95.06 82 LEU A N 1
ATOM 651 C CA . LEU A 1 82 ? -8.299 -6.948 0.376 1.00 95.06 82 LEU A CA 1
ATOM 652 C C . LEU A 1 82 ? -7.142 -7.840 0.838 1.00 95.06 82 LEU A C 1
ATOM 654 O O . LEU A 1 82 ? -6.154 -7.927 0.121 1.00 95.06 82 LEU A O 1
ATOM 658 N N . VAL A 1 83 ? -7.275 -8.565 1.956 1.00 95.56 83 VAL A N 1
ATOM 659 C CA . VAL A 1 83 ? -6.274 -9.546 2.423 1.00 95.56 83 VAL A CA 1
ATOM 660 C C . VAL A 1 83 ? -5.960 -10.545 1.316 1.00 95.56 83 VAL A C 1
ATOM 662 O O . VAL A 1 83 ? -4.799 -10.764 0.984 1.00 95.56 83 VAL A O 1
ATOM 665 N N . LYS A 1 84 ? -6.993 -11.127 0.692 1.00 95.19 84 LYS A N 1
ATOM 666 C CA . LYS A 1 84 ? -6.806 -12.102 -0.388 1.00 95.19 84 LYS A CA 1
ATOM 667 C C . LYS A 1 84 ? -6.031 -11.503 -1.564 1.00 95.19 84 LYS A C 1
ATOM 669 O O . LYS A 1 84 ? -5.126 -12.155 -2.080 1.00 95.19 84 LYS A O 1
ATOM 674 N N . ARG A 1 85 ? -6.381 -10.284 -1.983 1.00 94.06 85 ARG A N 1
ATOM 675 C CA . ARG A 1 85 ? -5.709 -9.566 -3.076 1.00 94.06 85 ARG A CA 1
ATOM 676 C C . ARG A 1 85 ? -4.260 -9.223 -2.717 1.00 94.06 85 ARG A C 1
ATOM 678 O O . ARG A 1 85 ? -3.354 -9.492 -3.497 1.00 94.06 85 ARG A O 1
ATOM 685 N N . TYR A 1 86 ? -4.038 -8.691 -1.519 1.00 94.94 86 TYR A N 1
ATOM 686 C CA . TYR A 1 86 ? -2.740 -8.202 -1.067 1.00 94.94 86 TYR A CA 1
ATOM 687 C C . TYR A 1 86 ? -1.750 -9.346 -0.824 1.00 94.94 86 TYR A C 1
ATOM 689 O O . TYR A 1 86 ? -0.628 -9.304 -1.318 1.00 94.94 86 TY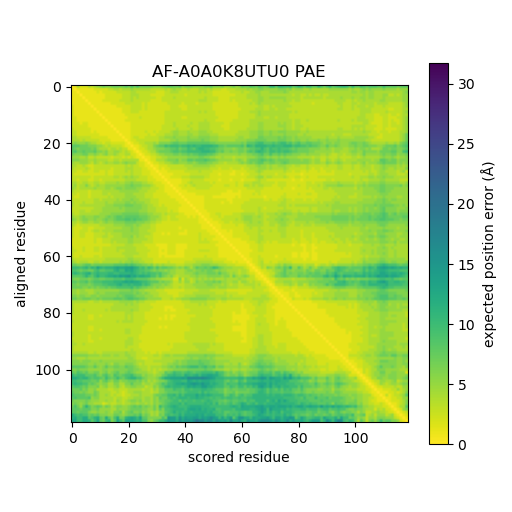R A O 1
ATOM 697 N N . VAL A 1 87 ? -2.180 -10.438 -0.184 1.00 95.25 87 VAL A N 1
ATOM 698 C CA . VAL A 1 87 ? -1.355 -11.649 -0.033 1.00 95.25 87 VAL A CA 1
ATOM 699 C C . VAL A 1 87 ? -1.019 -12.260 -1.395 1.00 95.25 87 VAL A C 1
ATOM 701 O O . VAL A 1 87 ? 0.135 -12.618 -1.636 1.00 95.25 87 VAL A O 1
ATOM 704 N N . ARG A 1 88 ? -1.992 -12.334 -2.317 1.00 94.81 88 ARG A N 1
ATOM 705 C CA . ARG A 1 88 ? -1.755 -12.843 -3.676 1.00 94.81 88 ARG A CA 1
ATOM 706 C C . ARG A 1 88 ? -0.730 -11.999 -4.433 1.00 94.81 88 ARG A C 1
ATOM 708 O O . ARG A 1 88 ? 0.067 -12.576 -5.172 1.00 94.81 88 ARG A O 1
ATOM 715 N N . LEU A 1 89 ? -0.727 -10.678 -4.241 1.00 93.56 89 LEU A N 1
ATOM 716 C CA . LEU A 1 89 ? 0.264 -9.783 -4.838 1.00 93.56 89 LEU A CA 1
ATOM 717 C C . LEU A 1 89 ? 1.683 -10.185 -4.428 1.00 93.56 89 LEU A C 1
ATOM 719 O O . LEU A 1 89 ? 2.515 -10.433 -5.300 1.00 93.56 89 LEU A O 1
ATOM 723 N N . TYR A 1 90 ? 1.948 -10.304 -3.123 1.00 94.25 90 TYR A N 1
ATOM 724 C CA . TYR A 1 90 ? 3.276 -10.691 -2.632 1.00 94.25 90 TYR A CA 1
ATOM 725 C C . TYR A 1 90 ? 3.654 -12.111 -3.036 1.00 94.25 90 TYR A C 1
ATOM 727 O O . TYR A 1 90 ? 4.793 -12.339 -3.435 1.00 94.25 90 TYR A O 1
ATOM 735 N N . GLN A 1 91 ? 2.711 -13.054 -2.965 1.00 95.94 91 GLN A N 1
ATOM 736 C CA . GLN A 1 91 ? 2.953 -14.434 -3.373 1.00 95.94 91 GLN A CA 1
ATOM 737 C C . GLN A 1 91 ? 3.351 -14.509 -4.853 1.00 95.94 91 GLN A C 1
ATOM 739 O O . GLN A 1 91 ? 4.395 -15.067 -5.179 1.00 95.94 91 GLN A O 1
ATOM 744 N N . SER A 1 92 ? 2.563 -13.898 -5.741 1.00 94.75 92 SER A N 1
ATOM 745 C CA . SER A 1 92 ? 2.815 -13.940 -7.188 1.00 94.75 92 SER A CA 1
ATOM 746 C C . SER A 1 92 ? 4.145 -13.272 -7.531 1.00 94.75 92 SER A C 1
ATOM 748 O O . SER A 1 92 ? 4.923 -13.815 -8.316 1.00 94.75 92 SER A O 1
ATOM 750 N N . PHE A 1 93 ? 4.441 -12.136 -6.888 1.00 92.56 93 PHE A N 1
ATOM 751 C CA . PHE A 1 93 ? 5.708 -11.438 -7.066 1.00 92.56 93 PHE A CA 1
ATOM 752 C C . PHE A 1 93 ? 6.903 -12.266 -6.579 1.00 92.56 93 PHE A C 1
ATOM 754 O O . PHE A 1 93 ? 7.926 -12.306 -7.256 1.00 92.56 93 PHE A O 1
ATOM 761 N N . ALA A 1 94 ? 6.783 -12.961 -5.446 1.00 94.38 94 ALA A N 1
ATOM 762 C CA . ALA A 1 94 ? 7.838 -13.837 -4.940 1.00 94.38 94 ALA A CA 1
ATOM 763 C C . ALA A 1 94 ? 8.080 -15.055 -5.848 1.00 94.38 94 ALA A C 1
ATOM 765 O O . ALA A 1 94 ? 9.223 -15.477 -6.008 1.00 94.38 94 ALA A O 1
ATOM 766 N N . GLU A 1 95 ? 7.024 -15.607 -6.448 1.00 95.88 95 GLU A N 1
ATOM 767 C CA . GLU A 1 95 ? 7.110 -16.761 -7.351 1.00 95.88 95 GLU A CA 1
ATOM 768 C C . GLU A 1 95 ? 7.674 -16.388 -8.732 1.00 95.88 95 GLU A C 1
ATOM 770 O O . GLU A 1 95 ? 8.490 -17.127 -9.279 1.00 95.88 95 GLU A O 1
ATOM 775 N N . ASN A 1 96 ? 7.261 -15.245 -9.295 1.00 92.56 96 ASN A N 1
ATOM 776 C CA . ASN A 1 96 ? 7.478 -14.929 -10.714 1.00 92.56 96 ASN A CA 1
ATOM 777 C C . ASN A 1 96 ? 8.282 -13.643 -10.969 1.00 92.56 96 ASN A C 1
ATOM 779 O O . ASN A 1 96 ? 8.593 -13.330 -12.116 1.00 92.56 96 ASN A O 1
ATOM 783 N N . GLY A 1 97 ? 8.572 -12.847 -9.936 1.00 88.19 97 GLY A N 1
ATOM 784 C CA . GLY A 1 97 ? 9.094 -11.482 -10.086 1.00 88.19 97 GLY A CA 1
ATOM 785 C C . GLY A 1 97 ? 8.071 -10.480 -10.645 1.00 88.19 97 GLY A C 1
ATOM 786 O O . GLY A 1 97 ? 8.438 -9.356 -10.985 1.00 88.19 97 GLY A O 1
ATOM 787 N N . TYR A 1 98 ? 6.801 -10.885 -10.757 1.00 87.31 98 TYR A N 1
ATOM 788 C CA . TYR A 1 98 ? 5.681 -10.100 -11.276 1.00 87.31 98 TYR A CA 1
ATOM 789 C C . TYR A 1 98 ? 4.362 -10.550 -10.630 1.00 87.31 98 TYR A C 1
ATOM 791 O O . TYR A 1 98 ? 4.218 -11.702 -10.230 1.00 87.31 98 TYR A O 1
ATOM 799 N N . SER A 1 99 ? 3.389 -9.646 -10.543 1.00 89.81 99 SER A N 1
ATOM 800 C CA . SER A 1 99 ? 2.020 -9.955 -10.129 1.00 89.81 99 SER A CA 1
ATOM 801 C C . SER A 1 99 ? 1.049 -9.301 -11.102 1.00 89.81 99 SER A C 1
ATOM 803 O O . SER A 1 99 ? 1.203 -8.117 -11.394 1.00 89.81 99 SER A O 1
ATOM 805 N N . ASP A 1 100 ? 0.016 -10.032 -11.527 1.00 88.50 100 ASP A N 1
ATOM 806 C CA . ASP A 1 100 ? -1.067 -9.500 -12.370 1.00 88.50 100 ASP A CA 1
ATOM 807 C C . ASP A 1 100 ? -1.811 -8.335 -11.705 1.00 88.50 100 ASP A C 1
ATOM 809 O O . ASP A 1 100 ? -2.497 -7.570 -12.370 1.00 88.50 100 ASP A O 1
ATOM 813 N N . GLU A 1 101 ? -1.668 -8.164 -10.389 1.00 85.44 101 GLU A N 1
ATOM 814 C CA . GLU A 1 101 ? -2.195 -6.988 -9.697 1.00 85.44 101 GLU A CA 1
ATOM 815 C C . GLU A 1 101 ? -1.530 -5.690 -10.190 1.00 85.44 101 GLU A C 1
ATOM 817 O O . GLU A 1 101 ? -2.164 -4.640 -10.136 1.00 85.44 101 GLU A O 1
ATOM 822 N N . PHE A 1 102 ? -0.292 -5.763 -10.703 1.00 78.81 102 PHE A N 1
ATOM 823 C CA . PHE A 1 102 ? 0.410 -4.658 -11.368 1.00 78.81 102 PHE A CA 1
ATOM 824 C C . PHE A 1 102 ? 0.026 -4.506 -12.847 1.00 78.81 102 PHE A C 1
ATOM 826 O O . PHE A 1 102 ? 0.547 -3.620 -13.523 1.00 78.81 102 PHE A O 1
ATOM 833 N N . ALA A 1 103 ? -0.852 -5.356 -13.391 1.00 82.00 103 ALA A N 1
ATOM 834 C CA . ALA A 1 103 ? -1.274 -5.237 -14.780 1.00 82.00 103 ALA A CA 1
ATOM 835 C C . ALA A 1 103 ? -2.009 -3.910 -15.007 1.00 82.00 103 ALA A C 1
ATOM 837 O O . ALA A 1 103 ? -2.991 -3.601 -14.336 1.00 82.00 103 ALA A O 1
ATOM 838 N N . GLY A 1 104 ? -1.534 -3.140 -15.986 1.00 74.62 104 GLY A N 1
ATOM 839 C CA . GLY A 1 104 ? -2.113 -1.845 -16.337 1.00 74.62 104 GLY A CA 1
ATOM 840 C C . GLY A 1 104 ? -1.567 -0.660 -15.544 1.00 74.62 104 GLY A C 1
ATOM 841 O O . GLY A 1 104 ? -2.015 0.445 -15.805 1.00 74.62 104 GLY A O 1
ATOM 842 N N . ILE A 1 105 ? -0.608 -0.871 -14.635 1.00 77.12 105 ILE A N 1
ATOM 843 C CA . ILE A 1 105 ? 0.166 0.220 -14.034 1.00 77.12 105 ILE A CA 1
ATOM 844 C C . ILE A 1 105 ? 1.331 0.533 -14.962 1.00 77.12 105 ILE A C 1
ATOM 846 O O . ILE A 1 105 ? 2.174 -0.331 -15.220 1.00 77.12 105 ILE A O 1
ATOM 850 N N . GLU A 1 106 ? 1.378 1.759 -15.473 1.00 77.25 106 GLU A N 1
ATOM 851 C CA . GLU A 1 106 ? 2.495 2.189 -16.311 1.00 77.25 106 GLU A CA 1
ATOM 852 C C . GLU A 1 106 ? 3.801 2.286 -15.508 1.00 77.25 106 GLU A C 1
ATOM 854 O O . GLU A 1 106 ? 3.840 2.814 -14.393 1.00 77.25 106 GLU A O 1
ATOM 859 N N . GLU A 1 107 ? 4.910 1.819 -16.095 1.00 79.44 107 GLU A N 1
ATOM 860 C CA . GLU A 1 107 ? 6.232 2.025 -15.505 1.00 79.44 107 GLU A CA 1
ATOM 861 C C . GLU A 1 107 ? 6.530 3.527 -15.369 1.00 79.44 107 GLU A C 1
ATOM 863 O O . GLU A 1 107 ? 6.302 4.330 -16.281 1.00 79.44 107 GLU A O 1
ATOM 868 N N . CYS A 1 108 ? 7.083 3.907 -14.217 1.00 82.44 108 CYS A N 1
ATOM 869 C CA . CYS A 1 108 ? 7.504 5.277 -13.951 1.00 82.44 108 CYS A CA 1
ATOM 870 C C . CYS A 1 108 ? 8.706 5.640 -14.836 1.00 82.44 108 CYS A C 1
ATOM 872 O O . CYS A 1 108 ? 9.750 4.989 -14.768 1.00 82.44 108 CYS A O 1
ATOM 874 N N . ASN A 1 109 ? 8.564 6.682 -15.649 1.00 84.06 109 ASN A N 1
ATOM 875 C CA . ASN A 1 109 ? 9.541 7.152 -16.626 1.00 84.06 109 ASN A CA 1
ATOM 876 C C . ASN A 1 109 ? 9.534 8.692 -16.71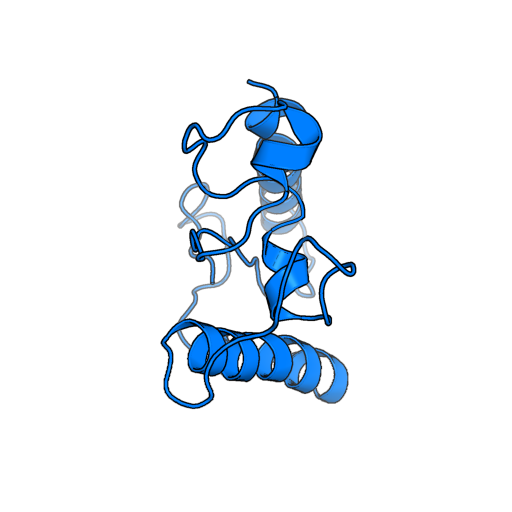3 1.00 84.06 109 ASN A C 1
ATOM 878 O O . ASN A 1 109 ? 8.777 9.366 -16.014 1.00 84.06 109 ASN A O 1
ATOM 882 N N . ASP A 1 110 ? 10.377 9.265 -17.574 1.00 85.50 110 ASP A N 1
ATOM 883 C CA . ASP A 1 110 ? 10.519 10.722 -17.710 1.00 85.50 110 ASP A CA 1
ATOM 884 C C . ASP A 1 110 ? 9.220 11.451 -18.106 1.00 85.50 110 ASP A C 1
ATOM 886 O O . ASP A 1 110 ? 9.072 12.634 -17.804 1.00 85.50 110 ASP A O 1
ATOM 890 N N . LEU A 1 111 ? 8.277 10.774 -18.776 1.00 86.00 111 LEU A N 1
ATOM 891 C CA . LEU A 1 111 ? 7.032 11.378 -19.263 1.00 86.00 111 LEU A CA 1
ATOM 892 C C . LEU A 1 111 ? 5.961 11.486 -18.173 1.00 86.00 111 LEU A C 1
ATOM 894 O O . 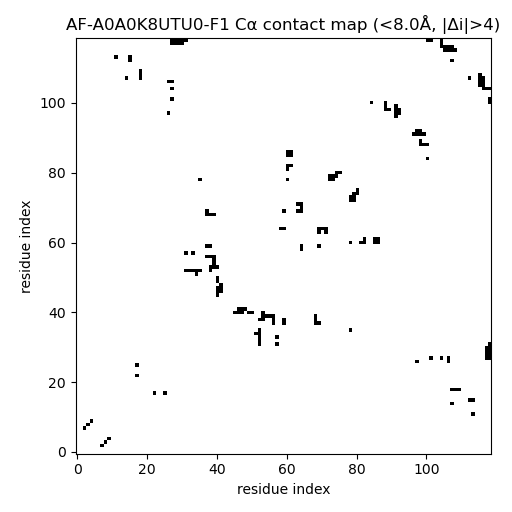LEU A 1 111 ? 5.192 12.447 -18.175 1.00 86.00 111 LEU A O 1
ATOM 898 N N . ASN A 1 112 ? 5.890 10.506 -17.267 1.00 84.00 112 ASN A N 1
ATOM 899 C CA . ASN A 1 112 ? 4.871 10.457 -16.214 1.00 84.00 112 ASN A CA 1
ATOM 900 C C . ASN A 1 112 ? 5.406 10.868 -14.832 1.00 84.00 112 ASN A C 1
ATOM 902 O O . ASN A 1 112 ? 4.613 11.127 -13.927 1.00 84.00 112 ASN A O 1
ATOM 906 N N . PHE A 1 113 ? 6.720 11.030 -14.655 1.00 84.19 113 PHE A N 1
ATOM 907 C CA . PHE A 1 113 ? 7.294 11.554 -13.418 1.00 84.19 113 PHE A CA 1
ATOM 908 C C . PHE A 1 113 ? 6.906 13.032 -13.177 1.00 84.19 113 PHE A C 1
ATOM 910 O O . PHE A 1 113 ? 7.026 13.859 -14.082 1.00 84.19 113 PHE A O 1
ATOM 917 N N . PRO A 1 114 ? 6.491 13.425 -11.953 1.00 79.88 114 PRO A N 1
ATOM 918 C CA . PRO A 1 114 ? 6.456 12.637 -10.716 1.00 79.88 114 PRO A CA 1
ATOM 919 C C . PRO A 1 114 ? 5.114 11.949 -10.420 1.00 79.88 114 PRO A C 1
ATOM 921 O O . PRO A 1 114 ? 4.954 11.368 -9.350 1.00 79.88 114 PRO A O 1
ATOM 924 N N . ASN A 1 115 ? 4.153 12.020 -11.338 1.00 82.56 115 ASN A N 1
ATOM 925 C CA . ASN A 1 115 ? 2.795 11.490 -11.199 1.00 82.56 115 ASN A CA 1
ATOM 926 C C . ASN A 1 115 ? 2.698 10.022 -11.639 1.00 82.56 115 ASN A C 1
ATOM 928 O O . ASN A 1 115 ? 1.736 9.631 -12.295 1.00 82.56 115 ASN A O 1
ATOM 932 N N . CYS A 1 116 ? 3.706 9.222 -11.300 1.00 82.06 116 CYS A N 1
ATOM 933 C CA . CYS A 1 116 ? 3.736 7.811 -11.654 1.00 82.06 116 CYS A CA 1
ATOM 934 C C . CYS A 1 116 ? 2.564 7.068 -11.006 1.00 82.06 116 CYS A C 1
ATOM 936 O O . CYS A 1 116 ? 2.205 7.346 -9.857 1.00 82.06 116 CYS A O 1
ATOM 938 N N . GLU A 1 117 ? 1.979 6.131 -11.745 1.00 77.25 117 GLU A N 1
ATOM 939 C CA . GLU A 1 117 ? 0.913 5.283 -11.227 1.00 77.25 117 GLU A CA 1
ATOM 940 C C . GLU A 1 117 ? 1.464 4.313 -10.174 1.00 77.25 117 GLU A C 1
ATOM 942 O O . GLU A 1 117 ? 2.629 3.907 -10.197 1.00 77.25 117 GLU A O 1
ATOM 947 N N . TYR A 1 118 ? 0.622 3.974 -9.207 1.00 76.19 118 TYR A N 1
ATOM 948 C CA . TYR A 1 118 ? 0.939 3.066 -8.112 1.00 76.19 118 TYR A CA 1
ATOM 949 C C . TYR A 1 118 ? -0.258 2.164 -7.848 1.00 76.19 118 TYR A C 1
ATOM 951 O O . TYR A 1 118 ? -1.400 2.533 -8.131 1.00 76.19 118 TYR A O 1
ATOM 959 N N . LEU A 1 119 ? 0.036 0.986 -7.302 1.00 56.50 119 LEU A N 1
ATOM 960 C CA . LEU A 1 119 ? -0.964 -0.000 -6.902 1.00 56.50 119 LEU A CA 1
ATOM 961 C C . LEU A 1 119 ? -1.561 0.339 -5.541 1.00 56.50 119 LEU A C 1
ATOM 963 O O . LEU A 1 119 ? -0.769 0.759 -4.664 1.00 56.50 119 LEU A O 1
#